Protein AF-A0A392S2K3-F1 (afdb_monomer)

Foldseek 3Di:
DPPDWKDKAADPPEDDPVVVVCVVPVVDDLVDWAKEAADDPDPVRCVVQHNFWHDRNNIIMTTPVNVVVCVVCLVVQCVVCVPQDDDRSSVSSSCVVVVHTYDYD

Secondary structure (DSSP, 8-state):
--S--EEEE--TT----HHHHHHHHTTS-TTS--EEE---S-HHHHHHS-TTSPPGGG-EEEEHHHHHHHHTTHHHHHHH-TTS-HHHHHHHHHHHHTT--EEE-

Structure (mmCIF, N/CA/C/O backbone):
data_AF-A0A392S2K3-F1
#
_entry.id   AF-A0A392S2K3-F1
#
loop_
_atom_site.group_PDB
_atom_site.id
_atom_site.type_symbol
_atom_site.label_atom_id
_atom_site.label_alt_id
_atom_site.label_comp_id
_atom_site.label_asym_id
_atom_site.label_entity_id
_atom_site.label_seq_id
_atom_site.pdbx_PDB_ins_code
_atom_site.Cartn_x
_atom_site.Cartn_y
_atom_site.Cartn_z
_atom_site.occupancy
_atom_site.B_iso_or_equiv
_atom_site.auth_seq_id
_atom_site.auth_comp_id
_atom_site.auth_asym_id
_atom_site.auth_atom_id
_atom_site.pdbx_PDB_model_num
ATOM 1 N N . MET A 1 1 ? -19.756 -1.866 3.554 1.00 58.62 1 MET A N 1
ATOM 2 C CA . MET A 1 1 ? -19.182 -2.562 4.726 1.00 58.62 1 MET A CA 1
ATOM 3 C C . MET A 1 1 ? -19.352 -1.653 5.929 1.00 58.62 1 MET A C 1
ATOM 5 O O . MET A 1 1 ? -18.949 -0.498 5.833 1.00 58.62 1 MET A O 1
ATOM 9 N N . LYS A 1 2 ? -20.022 -2.113 6.988 1.00 77.31 2 LYS A N 1
ATOM 10 C CA . LYS A 1 2 ? -20.091 -1.377 8.258 1.00 77.31 2 LYS A CA 1
ATOM 11 C C . LYS A 1 2 ? -18.868 -1.793 9.091 1.00 77.31 2 LYS A C 1
ATOM 13 O O . LYS A 1 2 ? -18.480 -2.954 9.027 1.00 77.31 2 LYS A O 1
ATOM 18 N N . ASP A 1 3 ? -18.225 -0.837 9.757 1.00 88.56 3 ASP A N 1
ATOM 19 C CA . ASP A 1 3 ? -17.163 -1.053 10.761 1.00 88.56 3 ASP A CA 1
ATOM 20 C C . ASP A 1 3 ? -15.788 -1.585 10.296 1.00 88.56 3 ASP A C 1
ATOM 22 O O . ASP A 1 3 ? -14.969 -1.993 11.121 1.00 88.56 3 ASP A O 1
ATOM 26 N N . VAL A 1 4 ? -15.463 -1.517 8.999 1.00 95.50 4 VAL A N 1
ATOM 27 C CA . VAL A 1 4 ? -14.099 -1.822 8.513 1.00 95.50 4 VAL A CA 1
ATOM 28 C C . VAL A 1 4 ? -13.165 -0.638 8.771 1.00 95.50 4 VAL A C 1
ATOM 30 O O . VAL A 1 4 ? -13.460 0.482 8.361 1.00 95.50 4 VAL A O 1
ATOM 33 N N . ARG A 1 5 ? -12.024 -0.896 9.422 1.00 97.25 5 ARG A N 1
ATOM 34 C CA . ARG A 1 5 ? -11.009 0.122 9.768 1.00 97.25 5 ARG A CA 1
ATOM 35 C C . ARG A 1 5 ? -9.749 0.044 8.910 1.00 97.25 5 ARG A C 1
ATOM 37 O O . ARG A 1 5 ? -9.164 1.074 8.591 1.00 97.25 5 ARG A O 1
ATOM 44 N N . TRP A 1 6 ? -9.364 -1.169 8.530 1.00 98.06 6 TRP A N 1
ATOM 45 C CA . TRP A 1 6 ? -8.127 -1.467 7.821 1.00 98.06 6 TRP A CA 1
ATOM 46 C C . TRP A 1 6 ? -8.402 -2.478 6.716 1.00 98.06 6 TRP A C 1
ATOM 48 O O . TRP A 1 6 ? -9.218 -3.384 6.897 1.00 98.06 6 TRP A O 1
ATOM 58 N N . PHE A 1 7 ? -7.706 -2.324 5.598 1.00 97.56 7 PHE A N 1
ATOM 59 C CA . PHE A 1 7 ? -7.584 -3.339 4.560 1.00 97.56 7 PHE A CA 1
ATOM 60 C C . PHE A 1 7 ? -6.147 -3.822 4.549 1.00 97.56 7 PHE A C 1
ATOM 62 O O . PHE A 1 7 ? -5.239 -3.004 4.664 1.00 97.56 7 PHE A O 1
ATOM 69 N N . VAL A 1 8 ? -5.950 -5.127 4.416 1.00 97.50 8 VAL A N 1
ATOM 70 C CA . VAL A 1 8 ? -4.621 -5.735 4.366 1.00 97.50 8 VAL A CA 1
ATOM 71 C C . VAL A 1 8 ? -4.491 -6.471 3.046 1.00 97.50 8 VAL A C 1
ATOM 73 O O . VAL A 1 8 ? -5.390 -7.224 2.674 1.00 97.50 8 VAL A O 1
ATOM 76 N N . MET A 1 9 ? -3.407 -6.191 2.333 1.00 96.12 9 MET A N 1
ATOM 77 C CA . MET A 1 9 ? -3.010 -6.870 1.109 1.00 96.12 9 MET A CA 1
ATOM 78 C C . MET A 1 9 ? -1.819 -7.770 1.427 1.00 96.12 9 MET A C 1
ATOM 80 O O . MET A 1 9 ? -0.942 -7.384 2.198 1.00 96.12 9 MET A O 1
ATOM 84 N N . GLY A 1 10 ? -1.829 -8.966 0.857 1.00 95.44 10 GLY A N 1
ATOM 85 C CA . GLY A 1 10 ? -0.737 -9.928 0.881 1.00 95.44 10 GLY A CA 1
ATOM 86 C C . GLY A 1 10 ? -0.914 -10.899 -0.279 1.00 95.44 10 GLY A C 1
ATOM 87 O O . GLY A 1 10 ? -1.984 -10.928 -0.902 1.00 95.44 10 GLY A O 1
ATOM 88 N N . ASP A 1 11 ? 0.133 -11.662 -0.548 1.00 94.69 11 ASP A N 1
ATOM 89 C CA . ASP A 1 11 ? 0.158 -12.684 -1.585 1.00 94.69 11 ASP A CA 1
ATOM 90 C C . ASP A 1 11 ? -0.457 -13.996 -1.063 1.00 94.69 11 ASP A C 1
ATOM 92 O O . ASP A 1 11 ? -0.816 -14.124 0.114 1.00 94.69 11 ASP A O 1
ATOM 96 N N . ASP A 1 12 ? -0.634 -14.979 -1.944 1.00 95.94 12 ASP A N 1
ATOM 97 C CA . ASP A 1 12 ? -1.220 -16.282 -1.607 1.00 95.94 12 ASP A CA 1
ATOM 98 C C . ASP A 1 12 ? -0.316 -17.150 -0.714 1.00 95.94 12 ASP A C 1
ATOM 100 O O . ASP A 1 12 ? -0.786 -18.119 -0.110 1.00 95.94 12 ASP A O 1
ATOM 104 N N . ASP A 1 13 ? 0.949 -16.765 -0.569 1.00 96.25 13 ASP A N 1
ATOM 105 C CA . ASP A 1 13 ? 1.947 -17.349 0.322 1.00 96.25 13 ASP A CA 1
ATOM 106 C C . ASP A 1 13 ? 2.307 -16.451 1.528 1.00 96.25 13 ASP A C 1
ATOM 108 O O . ASP A 1 13 ? 3.147 -16.826 2.353 1.00 96.25 13 ASP A O 1
ATOM 112 N N . THR A 1 14 ? 1.633 -15.306 1.711 1.00 95.50 14 THR A N 1
ATOM 113 C CA . THR A 1 14 ? 1.830 -14.433 2.880 1.00 95.50 14 THR A CA 1
ATOM 114 C C . THR A 1 14 ? 1.036 -14.922 4.098 1.00 95.50 14 THR A C 1
ATOM 116 O O . THR A 1 14 ? -0.181 -15.113 4.053 1.00 95.50 14 THR A O 1
ATOM 119 N N . VAL A 1 15 ? 1.703 -15.042 5.253 1.00 96.06 15 VAL A N 1
ATOM 120 C CA . VAL A 1 15 ? 1.069 -15.418 6.530 1.00 96.06 15 VAL A CA 1
ATOM 121 C C . VAL A 1 15 ? 0.976 -14.220 7.474 1.00 96.06 15 VAL A C 1
ATOM 123 O O . VAL A 1 15 ? 1.987 -13.657 7.888 1.00 96.06 15 VAL A O 1
ATOM 126 N N . PHE A 1 16 ? -0.243 -13.886 7.909 1.00 95.81 16 PHE A N 1
ATOM 127 C CA . PHE A 1 16 ? -0.481 -12.851 8.918 1.00 95.81 16 PHE A CA 1
ATOM 128 C C . PHE A 1 16 ? -0.781 -13.455 10.290 1.00 95.81 16 PHE A C 1
ATOM 130 O O . PHE A 1 16 ? -1.784 -14.142 10.479 1.00 95.81 16 PHE A O 1
ATOM 137 N N . VAL A 1 17 ? 0.037 -13.111 11.288 1.00 97.25 17 VAL A N 1
ATOM 138 C CA . VAL A 1 17 ? -0.293 -13.365 12.699 1.00 97.25 17 VAL A CA 1
ATOM 139 C C . VAL A 1 17 ? -1.248 -12.271 13.169 1.00 97.25 17 VAL A C 1
ATOM 141 O O . VAL A 1 17 ? -0.835 -11.143 13.455 1.00 97.25 17 VAL A 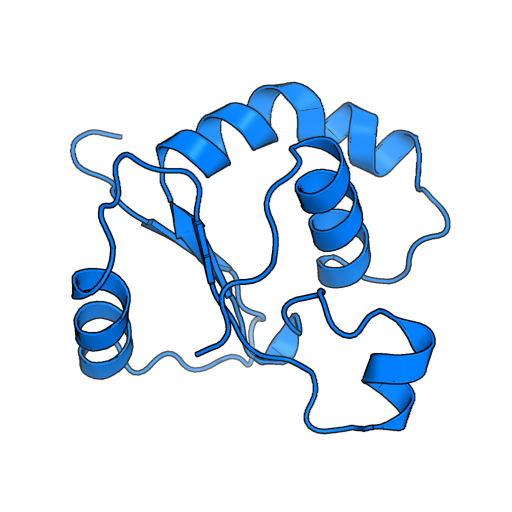O 1
ATOM 144 N N . THR A 1 18 ? -2.538 -12.591 13.222 1.00 96.25 18 THR A N 1
ATOM 145 C CA . THR A 1 18 ? -3.621 -11.619 13.418 1.00 96.25 18 THR A CA 1
ATOM 146 C C . THR A 1 18 ? -3.504 -10.815 14.709 1.00 96.25 18 THR A C 1
ATOM 148 O O . THR A 1 18 ? -3.777 -9.617 14.718 1.00 96.25 18 THR A O 1
ATOM 151 N N . GLU A 1 19 ? -3.042 -11.429 15.793 1.00 97.94 19 GLU A N 1
ATOM 152 C CA . GLU A 1 19 ? -2.845 -10.787 17.091 1.00 97.94 19 GLU A CA 1
ATOM 153 C C . GLU A 1 19 ? -1.767 -9.705 17.001 1.00 97.94 19 GLU A C 1
ATOM 155 O O . GLU A 1 19 ? -1.948 -8.594 17.508 1.00 97.94 19 GLU A O 1
ATOM 160 N N . ASN A 1 20 ? -0.665 -10.010 16.309 1.00 97.19 20 ASN A N 1
ATOM 161 C CA . ASN A 1 20 ? 0.419 -9.063 16.079 1.00 97.19 20 ASN A CA 1
ATOM 162 C C . ASN A 1 20 ? -0.042 -7.936 15.159 1.00 97.19 20 ASN A C 1
ATOM 164 O O . ASN A 1 20 ? 0.140 -6.771 15.502 1.00 97.19 20 ASN A O 1
ATOM 168 N N . LEU A 1 21 ? -0.701 -8.271 14.049 1.00 97.31 21 LEU A N 1
ATOM 169 C CA . LEU A 1 21 ? -1.251 -7.297 13.110 1.00 97.31 21 LEU A CA 1
ATOM 170 C C . LEU A 1 21 ? -2.183 -6.305 13.821 1.00 97.31 21 LEU A C 1
ATOM 172 O O . LEU A 1 21 ? -1.983 -5.095 13.749 1.00 97.31 21 LEU A O 1
ATOM 176 N N . VAL A 1 22 ? -3.158 -6.800 14.587 1.00 97.12 22 VAL A N 1
ATOM 177 C CA . VAL A 1 22 ? -4.089 -5.951 15.342 1.00 97.12 22 VAL A CA 1
ATOM 178 C C . VAL A 1 22 ? -3.356 -5.115 16.392 1.00 97.12 22 VAL A C 1
ATOM 180 O O . VAL A 1 22 ? -3.686 -3.942 16.573 1.00 97.12 22 VAL A O 1
ATOM 183 N N . ARG A 1 23 ? -2.354 -5.678 17.080 1.00 97.94 23 ARG A N 1
ATOM 184 C CA . ARG A 1 23 ? -1.536 -4.939 18.054 1.00 97.94 23 ARG A CA 1
ATOM 185 C C . ARG A 1 23 ? -0.811 -3.758 17.408 1.00 97.94 23 ARG A C 1
ATOM 187 O O . ARG A 1 23 ? -0.789 -2.686 18.004 1.00 97.94 23 ARG A O 1
ATOM 194 N N . ILE A 1 24 ? -0.248 -3.941 16.214 1.00 97.88 24 ILE A N 1
ATOM 195 C CA . ILE A 1 24 ? 0.435 -2.874 15.474 1.00 97.88 24 ILE A CA 1
ATOM 196 C C . ILE A 1 24 ? -0.567 -1.829 14.972 1.00 97.88 24 ILE A C 1
ATOM 198 O O . ILE A 1 24 ? -0.418 -0.647 15.268 1.00 97.88 24 ILE A O 1
ATOM 202 N N . LEU A 1 25 ? -1.639 -2.251 14.298 1.00 98.00 25 LEU A N 1
ATOM 203 C CA . LEU A 1 25 ? -2.625 -1.331 13.716 1.00 98.00 25 LEU A CA 1
ATOM 204 C C . LEU A 1 25 ? -3.370 -0.489 14.765 1.00 98.00 25 LEU A C 1
ATOM 206 O O . LEU A 1 25 ? -3.849 0.600 14.457 1.00 98.00 25 LEU A O 1
ATOM 210 N N . ARG A 1 26 ? -3.449 -0.951 16.020 1.00 97.38 26 ARG A N 1
ATOM 211 C CA . ARG A 1 26 ? -4.025 -0.187 17.143 1.00 97.38 26 ARG A CA 1
ATOM 212 C C . ARG A 1 26 ? -3.204 1.034 17.560 1.00 97.38 26 ARG A C 1
ATOM 214 O O . ARG A 1 26 ? -3.749 1.881 18.260 1.00 97.38 26 ARG A O 1
ATOM 221 N N . LYS A 1 27 ? -1.936 1.140 17.151 1.00 98.12 27 LYS A N 1
ATOM 222 C CA . LYS A 1 27 ? -1.100 2.320 17.423 1.00 98.12 27 LYS A CA 1
ATOM 223 C C . LYS A 1 27 ? -1.573 3.566 16.658 1.00 98.12 27 LYS A C 1
ATOM 225 O O . LYS A 1 27 ? -1.221 4.676 17.044 1.00 98.12 27 LYS A O 1
ATOM 230 N N . TYR A 1 28 ? -2.346 3.385 15.586 1.00 98.25 28 TYR A N 1
ATOM 231 C CA . TYR A 1 28 ? -2.656 4.423 14.605 1.00 98.25 28 TYR A CA 1
ATOM 232 C C . TYR A 1 28 ? -4.139 4.815 14.613 1.00 98.25 28 TYR A C 1
ATOM 234 O O . TYR A 1 28 ? -5.026 3.966 14.754 1.00 98.25 28 TYR A O 1
ATOM 242 N N . ASP A 1 29 ? -4.428 6.105 14.408 1.00 98.06 29 ASP A N 1
ATOM 243 C CA . ASP A 1 29 ? -5.800 6.577 14.197 1.00 98.06 29 ASP A CA 1
ATOM 244 C C . ASP A 1 29 ? -6.294 6.165 12.804 1.00 98.06 29 ASP A C 1
ATOM 246 O O . ASP A 1 29 ? -5.978 6.784 11.790 1.00 98.06 29 ASP A O 1
ATOM 250 N N . HIS A 1 30 ? -7.115 5.117 12.759 1.00 97.00 30 HIS A N 1
ATOM 251 C CA . HIS A 1 30 ? -7.700 4.571 11.532 1.00 97.00 30 HIS A CA 1
ATOM 252 C C . HIS A 1 30 ? -8.574 5.554 10.723 1.00 97.00 30 HIS A C 1
ATOM 254 O O . HIS A 1 30 ? -9.000 5.205 9.621 1.00 97.00 30 HIS A O 1
ATOM 260 N N . ASN A 1 31 ? -8.851 6.760 11.235 1.00 97.25 31 ASN A N 1
ATOM 261 C CA . ASN A 1 31 ? -9.526 7.827 10.491 1.00 97.25 31 ASN A CA 1
ATOM 262 C C . ASN A 1 31 ? -8.573 8.703 9.658 1.00 97.25 31 ASN A C 1
ATOM 264 O O . ASN A 1 31 ? -9.047 9.475 8.824 1.00 97.25 31 ASN A O 1
ATOM 268 N N . GLN A 1 32 ? -7.255 8.572 9.838 1.00 98.19 32 GLN A N 1
ATOM 269 C CA . GLN A 1 32 ? -6.244 9.255 9.024 1.00 98.19 32 GLN A CA 1
ATOM 270 C C . GLN A 1 32 ? -5.774 8.381 7.861 1.00 98.19 32 GLN A C 1
ATOM 272 O O . GLN A 1 32 ? -6.076 7.188 7.793 1.00 98.19 32 GLN A O 1
ATOM 277 N N . PHE A 1 33 ? -5.023 8.962 6.927 1.00 98.56 33 PHE A N 1
ATOM 278 C CA . PHE A 1 33 ? -4.410 8.215 5.830 1.00 98.56 33 PHE A CA 1
ATOM 279 C C . PHE A 1 33 ? -3.145 7.510 6.308 1.00 98.56 33 PHE A C 1
ATOM 281 O O . PHE A 1 33 ? -2.174 8.158 6.687 1.00 98.56 33 PHE A O 1
ATOM 288 N N . TYR A 1 34 ? -3.160 6.181 6.248 1.00 98.62 34 TYR A N 1
ATOM 289 C CA . TYR A 1 34 ? -2.021 5.353 6.612 1.00 98.62 34 TYR A CA 1
ATOM 290 C C . TYR A 1 34 ? -1.798 4.272 5.568 1.00 98.62 34 TYR A C 1
ATOM 292 O O . TYR A 1 34 ? -2.726 3.528 5.255 1.00 98.62 34 TYR A O 1
ATOM 300 N N . TYR A 1 35 ? -0.560 4.190 5.089 1.00 98.69 35 TYR A N 1
ATOM 301 C CA . TYR A 1 35 ? -0.005 3.103 4.292 1.00 98.69 35 TYR A CA 1
ATOM 302 C C . TYR A 1 35 ? 1.113 2.466 5.121 1.00 98.69 35 TYR A C 1
ATOM 304 O O . TYR A 1 35 ? 2.162 3.077 5.305 1.00 98.69 35 TYR A O 1
ATOM 312 N N . ILE A 1 36 ? 0.843 1.302 5.714 1.00 98.69 36 ILE A N 1
ATOM 313 C CA . ILE A 1 36 ? 1.689 0.662 6.731 1.00 98.69 36 ILE A CA 1
ATOM 314 C C . ILE A 1 36 ? 2.245 -0.645 6.181 1.00 98.69 36 ILE A C 1
ATOM 316 O O . ILE A 1 36 ? 1.481 -1.498 5.740 1.00 98.69 36 ILE A O 1
ATOM 320 N N . GLY A 1 37 ? 3.553 -0.830 6.266 1.00 97.94 37 GLY A N 1
ATOM 321 C CA . GLY A 1 37 ? 4.233 -2.054 5.850 1.00 97.94 37 GLY A CA 1
ATOM 322 C C . GLY A 1 37 ? 5.734 -1.921 6.058 1.00 97.94 37 GLY A C 1
ATOM 323 O O . GLY A 1 37 ? 6.183 -1.002 6.742 1.00 97.94 37 GLY A O 1
ATOM 324 N N . SER A 1 38 ? 6.516 -2.797 5.436 1.00 97.06 38 SER A N 1
ATOM 325 C CA . SER A 1 38 ? 7.977 -2.746 5.523 1.00 97.06 38 SER A CA 1
ATOM 326 C C . SER A 1 38 ? 8.634 -2.751 4.153 1.00 97.06 38 SER A C 1
ATOM 328 O O . SER A 1 38 ? 7.990 -2.995 3.136 1.00 97.06 38 SER A O 1
ATOM 330 N N . LEU A 1 39 ? 9.925 -2.440 4.135 1.00 96.81 39 LEU A N 1
ATOM 331 C CA . LEU A 1 39 ? 10.741 -2.532 2.928 1.00 96.81 39 LEU A CA 1
ATOM 332 C C . LEU A 1 39 ? 11.079 -3.988 2.612 1.00 96.81 39 LEU A C 1
ATOM 334 O O . LEU A 1 39 ? 10.933 -4.857 3.468 1.00 96.81 39 LEU A O 1
ATOM 338 N N . SER A 1 40 ? 11.601 -4.238 1.411 1.00 95.88 40 SER A N 1
ATOM 339 C CA . SER A 1 40 ? 12.176 -5.545 1.103 1.00 95.88 40 SER A CA 1
ATOM 340 C C . SER A 1 40 ? 13.405 -5.783 1.980 1.00 95.88 40 SER A C 1
ATOM 342 O O . SER A 1 40 ? 14.188 -4.867 2.246 1.00 95.88 40 SER A O 1
ATOM 344 N N . GLU A 1 41 ? 13.639 -7.029 2.371 1.00 95.56 41 GLU A N 1
ATOM 345 C CA . GLU A 1 41 ? 14.869 -7.454 3.038 1.00 95.56 41 GLU A CA 1
ATOM 346 C C . GLU A 1 41 ? 16.082 -7.344 2.097 1.00 95.56 41 GLU A C 1
ATOM 348 O O . GLU A 1 41 ? 17.231 -7.276 2.539 1.00 95.56 41 GLU A O 1
ATOM 353 N N . SER A 1 42 ? 15.839 -7.294 0.783 1.00 96.44 42 SER A N 1
ATOM 354 C CA . SER A 1 42 ? 16.873 -7.142 -0.233 1.00 96.44 42 SER A CA 1
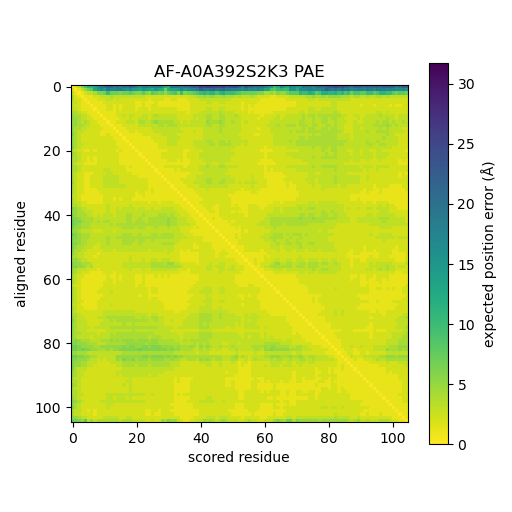ATOM 355 C C . SER A 1 42 ? 17.197 -5.673 -0.496 1.00 96.44 42 SER A C 1
ATOM 357 O O . SER A 1 42 ? 16.385 -4.900 -1.006 1.00 96.44 42 SER A O 1
ATOM 359 N N . HIS A 1 43 ? 18.451 -5.298 -0.238 1.00 95.44 43 HIS A N 1
ATOM 360 C CA . HIS A 1 43 ? 18.962 -3.961 -0.544 1.00 95.44 43 HIS A CA 1
ATOM 361 C C . HIS A 1 43 ? 18.808 -3.593 -2.028 1.00 95.44 43 HIS A C 1
ATOM 363 O O . HIS A 1 43 ? 18.419 -2.471 -2.347 1.00 95.44 43 HIS A O 1
ATOM 369 N N . LEU A 1 44 ? 19.067 -4.545 -2.931 1.00 97.06 44 LEU A N 1
ATOM 370 C CA . LEU A 1 44 ? 18.934 -4.318 -4.370 1.00 97.06 44 LEU A CA 1
ATOM 371 C C . LEU A 1 44 ? 17.483 -4.044 -4.757 1.00 97.06 44 LEU A C 1
ATOM 373 O O . LEU A 1 44 ? 17.235 -3.108 -5.510 1.00 97.06 44 LEU A O 1
ATOM 377 N N . GLN A 1 45 ? 16.525 -4.793 -4.205 1.00 95.25 45 GLN A N 1
ATOM 378 C CA . GLN A 1 45 ? 15.111 -4.527 -4.466 1.00 95.25 45 GLN A CA 1
ATOM 379 C C . GLN A 1 45 ? 14.712 -3.117 -4.018 1.00 95.25 45 GLN A C 1
ATOM 381 O O . GLN A 1 45 ? 14.071 -2.396 -4.775 1.00 95.25 45 GLN A O 1
ATOM 386 N N . ASN A 1 46 ? 15.165 -2.671 -2.845 1.00 96.19 46 ASN A N 1
ATOM 387 C CA . ASN A 1 46 ? 14.861 -1.315 -2.375 1.00 96.19 46 ASN A CA 1
ATOM 388 C C . ASN A 1 46 ? 15.476 -0.215 -3.258 1.00 96.19 46 ASN A C 1
ATOM 390 O O . ASN A 1 46 ? 14.887 0.857 -3.382 1.00 96.19 46 ASN A O 1
ATOM 394 N N . ILE A 1 47 ? 16.640 -0.466 -3.875 1.00 96.44 47 ILE A N 1
ATOM 395 C CA . ILE A 1 47 ? 17.242 0.449 -4.859 1.00 96.44 47 ILE A CA 1
ATOM 396 C C . ILE A 1 47 ? 16.394 0.519 -6.132 1.00 96.44 47 ILE A C 1
ATOM 398 O O . ILE A 1 47 ? 16.198 1.610 -6.659 1.00 96.44 47 ILE A O 1
ATOM 402 N N . PHE A 1 48 ? 15.921 -0.624 -6.635 1.00 94.50 48 PHE A N 1
ATOM 403 C CA . PHE A 1 48 ? 15.172 -0.677 -7.891 1.00 94.50 48 PHE A CA 1
ATOM 404 C C . PHE A 1 48 ? 13.742 -0.156 -7.762 1.00 94.50 48 PHE A C 1
ATOM 406 O O . PHE A 1 48 ? 13.273 0.509 -8.681 1.00 94.50 48 PHE A O 1
ATOM 413 N N . PHE A 1 49 ? 13.068 -0.444 -6.647 1.00 94.44 49 PHE A N 1
ATOM 414 C CA . PHE A 1 49 ? 11.646 -0.149 -6.493 1.00 94.44 49 PHE A CA 1
ATOM 415 C C . PHE A 1 49 ? 11.376 1.131 -5.710 1.00 94.44 49 PHE A C 1
ATOM 417 O O . PHE A 1 49 ? 10.704 2.006 -6.239 1.00 94.44 49 PHE A O 1
ATOM 424 N N . SER A 1 50 ? 11.884 1.259 -4.476 1.00 94.94 50 SER A N 1
ATOM 425 C CA . SER A 1 50 ? 11.881 2.482 -3.647 1.00 94.94 50 SER A CA 1
ATOM 426 C C . SER A 1 50 ? 12.066 2.122 -2.169 1.00 94.94 50 SER A C 1
ATOM 428 O O . SER A 1 50 ? 11.520 1.139 -1.675 1.00 94.94 50 SER A O 1
ATOM 430 N N . TYR A 1 51 ? 12.726 2.996 -1.404 1.00 96.06 51 TYR A N 1
ATOM 431 C CA . TYR A 1 51 ? 12.765 2.932 0.068 1.00 96.06 51 TYR A CA 1
ATOM 432 C C . TYR A 1 51 ? 11.484 3.454 0.749 1.00 96.06 51 TYR A C 1
ATOM 434 O O . TYR A 1 51 ? 11.448 3.602 1.979 1.00 96.06 51 TYR A O 1
ATOM 442 N N . GLY A 1 52 ? 10.465 3.788 -0.044 1.00 96.81 52 GLY A N 1
ATOM 443 C CA . GLY A 1 52 ? 9.131 4.208 0.378 1.00 96.81 52 GLY A CA 1
ATOM 444 C C . GLY A 1 52 ? 8.008 3.303 -0.138 1.00 96.81 52 GLY A C 1
ATOM 445 O O . GLY A 1 52 ? 6.844 3.665 0.022 1.00 96.81 52 GLY A O 1
ATOM 446 N N . MET A 1 53 ? 8.329 2.166 -0.758 1.00 97.56 53 MET A N 1
ATOM 447 C CA . MET A 1 53 ? 7.359 1.143 -1.153 1.00 97.56 53 MET A CA 1
ATOM 448 C C . MET A 1 53 ? 7.248 0.088 -0.049 1.00 97.56 53 MET A C 1
ATOM 450 O O . MET A 1 53 ? 8.269 -0.400 0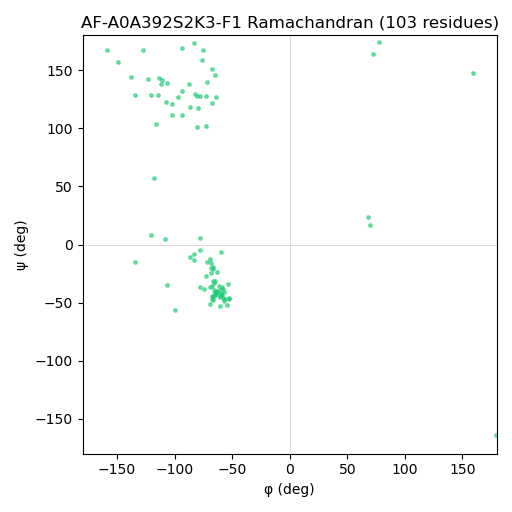.432 1.00 97.56 53 MET A O 1
ATOM 454 N N . ALA A 1 54 ? 6.026 -0.272 0.350 1.00 97.81 54 ALA A N 1
ATOM 455 C CA . ALA A 1 54 ? 5.822 -1.489 1.129 1.00 97.81 54 ALA A CA 1
ATOM 456 C C . ALA A 1 54 ? 6.010 -2.700 0.215 1.00 97.81 54 ALA A C 1
ATOM 458 O O . ALA A 1 54 ? 5.371 -2.776 -0.833 1.00 97.81 54 ALA A O 1
ATOM 459 N N . TYR A 1 55 ? 6.861 -3.632 0.620 1.00 96.38 55 TYR A N 1
ATOM 460 C CA . TYR A 1 55 ? 7.161 -4.834 -0.141 1.00 96.38 55 TYR A CA 1
ATOM 461 C C . TYR A 1 55 ? 5.947 -5.767 -0.204 1.00 96.38 55 TYR A C 1
ATOM 463 O O . TYR A 1 55 ? 5.437 -6.183 0.838 1.00 96.38 55 TYR A O 1
ATOM 471 N N . GLY A 1 56 ? 5.489 -6.095 -1.419 1.00 94.62 56 GLY A N 1
ATOM 472 C CA . GLY A 1 56 ? 4.245 -6.842 -1.643 1.00 94.62 56 GLY A CA 1
ATOM 473 C C . GLY A 1 56 ? 4.197 -8.188 -0.920 1.00 94.62 56 GLY A C 1
ATOM 474 O O . GLY A 1 56 ? 3.242 -8.444 -0.191 1.00 94.62 56 GLY A O 1
ATOM 475 N N . GLY A 1 57 ? 5.274 -8.975 -1.012 1.00 94.06 57 GLY A N 1
ATOM 476 C CA . GLY A 1 57 ? 5.348 -10.305 -0.391 1.00 94.06 57 GLY A CA 1
ATOM 477 C C . GLY A 1 57 ? 5.351 -10.298 1.144 1.00 94.06 57 GLY A C 1
ATOM 478 O O . GLY A 1 57 ? 4.999 -11.295 1.769 1.00 94.06 57 GLY A O 1
ATOM 479 N N . GLY A 1 58 ? 5.710 -9.170 1.771 1.00 94.56 58 GLY A N 1
ATOM 480 C CA . GLY A 1 58 ? 5.559 -8.970 3.220 1.00 94.56 58 GLY A CA 1
ATOM 481 C C . GLY A 1 58 ? 4.153 -8.517 3.629 1.00 94.56 58 GLY A C 1
ATOM 482 O O . GLY A 1 58 ? 3.801 -8.539 4.810 1.00 94.56 58 GLY A O 1
ATOM 483 N N . GLY A 1 59 ? 3.346 -8.109 2.650 1.00 97.12 59 GLY A N 1
ATOM 484 C CA . GLY A 1 59 ? 2.040 -7.514 2.838 1.00 97.12 59 GLY A CA 1
ATOM 485 C C . GLY A 1 59 ? 2.081 -6.087 3.386 1.00 97.12 59 GLY A C 1
ATOM 486 O O . GLY A 1 59 ? 3.073 -5.594 3.928 1.00 97.12 59 GLY A O 1
ATOM 487 N N . PHE A 1 60 ? 0.951 -5.398 3.260 1.00 98.00 60 PHE A N 1
ATOM 488 C CA . PHE A 1 60 ? 0.770 -4.060 3.813 1.00 98.00 60 PHE A CA 1
ATOM 489 C C . PHE A 1 60 ? -0.681 -3.799 4.201 1.00 9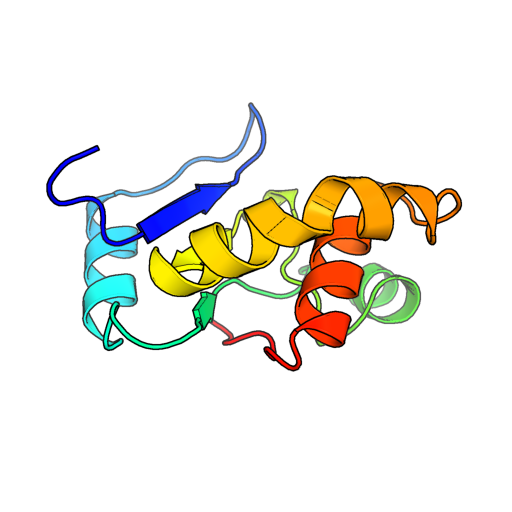8.00 60 PHE A C 1
ATOM 491 O O . PHE A 1 60 ? -1.618 -4.396 3.672 1.00 98.00 60 PHE A O 1
ATOM 498 N N . ALA A 1 61 ? -0.874 -2.857 5.117 1.00 98.44 61 ALA A N 1
ATOM 499 C CA . ALA A 1 61 ? -2.176 -2.388 5.547 1.00 98.44 61 ALA A CA 1
ATOM 500 C C . ALA A 1 61 ? -2.425 -0.950 5.086 1.00 98.44 61 ALA A C 1
ATOM 502 O O . ALA A 1 61 ? -1.541 -0.095 5.147 1.00 98.44 61 ALA A O 1
ATOM 503 N N . ILE A 1 62 ? -3.660 -0.660 4.684 1.00 98.56 62 ILE A N 1
ATOM 504 C CA . ILE A 1 62 ? -4.130 0.701 4.435 1.00 98.56 62 ILE A CA 1
ATOM 505 C C . ILE A 1 62 ? -5.356 1.015 5.277 1.00 98.56 62 ILE A C 1
ATOM 507 O O . ILE A 1 62 ? -6.228 0.165 5.487 1.00 98.56 62 ILE A O 1
ATOM 511 N N . SER A 1 63 ? -5.438 2.249 5.764 1.00 98.50 63 SER A N 1
ATOM 512 C CA . SER A 1 63 ? -6.616 2.702 6.496 1.00 98.50 63 SER A CA 1
ATOM 513 C C . SER A 1 63 ? -7.830 2.802 5.572 1.00 98.50 63 SER A C 1
ATOM 515 O O . SER A 1 63 ? -7.730 3.068 4.371 1.00 98.50 63 SER A O 1
ATOM 517 N N . TYR A 1 64 ? -9.020 2.606 6.131 1.00 97.94 64 TYR A N 1
ATOM 518 C CA . TYR A 1 64 ? -10.276 2.712 5.394 1.00 97.94 64 TYR A CA 1
ATOM 519 C C . TYR A 1 64 ? -10.465 4.031 4.606 1.00 97.94 64 TYR A C 1
ATOM 521 O O . TYR A 1 64 ? -10.859 3.971 3.435 1.00 97.94 64 TYR A O 1
ATOM 529 N N . PRO A 1 65 ? -10.201 5.229 5.172 1.00 98.00 65 PRO A N 1
ATOM 530 C CA . PRO A 1 65 ? -10.324 6.476 4.418 1.00 98.00 65 PRO A CA 1
ATOM 531 C C . PRO A 1 65 ? -9.303 6.574 3.273 1.00 98.00 65 PRO A C 1
ATOM 533 O O . PRO A 1 65 ? -9.659 7.083 2.208 1.00 98.00 65 PRO A O 1
ATOM 536 N N . LEU A 1 66 ? -8.097 6.013 3.430 1.00 98.50 66 LEU A N 1
ATOM 537 C CA . LEU A 1 66 ? -7.122 5.922 2.342 1.00 98.50 66 LEU A CA 1
ATOM 538 C C . LEU A 1 66 ? -7.603 4.983 1.233 1.00 98.50 66 LEU A C 1
ATOM 540 O O . LEU A 1 66 ? -7.578 5.355 0.064 1.00 98.50 66 LEU A O 1
ATOM 544 N N . ALA A 1 67 ? -8.130 3.808 1.582 1.00 98.12 67 ALA A N 1
ATOM 545 C CA . ALA A 1 67 ? -8.700 2.877 0.609 1.00 98.12 67 ALA A CA 1
ATOM 546 C C . ALA A 1 67 ? -9.843 3.514 -0.204 1.00 98.12 67 ALA A C 1
ATOM 548 O O . ALA A 1 67 ? -9.937 3.323 -1.415 1.00 98.12 67 ALA A O 1
ATOM 549 N N . LYS A 1 68 ? -10.687 4.338 0.435 1.00 97.75 68 LYS A N 1
ATOM 550 C CA . LYS A 1 68 ? -11.720 5.124 -0.261 1.00 97.75 68 LYS A CA 1
ATOM 551 C C . LYS A 1 68 ? -11.142 6.147 -1.234 1.00 97.75 68 LYS A C 1
ATOM 553 O O . LYS A 1 68 ? -11.727 6.354 -2.297 1.00 97.75 68 LYS A O 1
ATOM 558 N N . ALA A 1 69 ? -10.067 6.833 -0.853 1.00 98.31 69 ALA A N 1
ATOM 559 C CA . ALA A 1 69 ? -9.400 7.796 -1.723 1.00 98.31 69 ALA A CA 1
ATOM 560 C C . ALA A 1 69 ? -8.762 7.085 -2.922 1.00 98.31 69 ALA A C 1
ATOM 562 O O . ALA A 1 69 ? -9.019 7.462 -4.065 1.00 98.31 69 ALA A O 1
ATOM 563 N N . LEU A 1 70 ? -8.040 5.996 -2.658 1.00 98.12 70 LEU A N 1
ATOM 564 C CA . LEU A 1 70 ? -7.416 5.148 -3.663 1.00 98.12 70 LEU A CA 1
ATOM 565 C C . LEU A 1 70 ? -8.440 4.604 -4.663 1.00 98.12 70 LEU A C 1
ATOM 567 O O . LEU A 1 70 ? -8.253 4.772 -5.863 1.00 98.12 70 LEU A O 1
ATOM 571 N N . HIS A 1 71 ? -9.559 4.042 -4.198 1.00 97.44 71 HIS A N 1
ATOM 572 C CA . HIS A 1 71 ? -10.605 3.488 -5.066 1.00 97.44 71 HIS A CA 1
ATOM 573 C C . HIS A 1 71 ? -11.103 4.484 -6.130 1.00 97.44 71 HIS A C 1
ATOM 575 O O . HIS A 1 71 ? -11.400 4.099 -7.255 1.00 97.44 71 HIS A O 1
ATOM 581 N N . LYS A 1 72 ? -11.149 5.786 -5.815 1.00 98.06 72 LYS A N 1
ATOM 582 C CA . LYS A 1 72 ? -11.596 6.825 -6.761 1.00 98.06 72 LYS A CA 1
ATOM 583 C C . LYS A 1 72 ? -10.604 7.099 -7.897 1.00 98.06 72 LYS A C 1
ATOM 585 O O . LYS A 1 72 ? -10.960 7.795 -8.857 1.00 98.06 72 LYS A O 1
ATOM 590 N N . MET A 1 73 ? -9.360 6.637 -7.778 1.00 97.44 73 MET A N 1
ATOM 591 C CA . MET A 1 73 ? -8.276 6.982 -8.700 1.00 97.44 73 MET A CA 1
ATOM 592 C C . MET A 1 73 ? -7.409 5.810 -9.176 1.00 97.44 73 MET A C 1
ATOM 594 O O . MET A 1 73 ? -6.688 5.983 -10.157 1.00 97.44 73 MET A O 1
ATOM 598 N N . GLN A 1 74 ? -7.480 4.647 -8.524 1.00 96.19 74 GLN A N 1
ATOM 599 C CA . GLN A 1 74 ? -6.597 3.498 -8.743 1.00 96.19 74 GLN A CA 1
ATOM 600 C C . GLN A 1 74 ? -6.536 3.073 -10.211 1.00 96.19 74 GLN A C 1
ATOM 602 O O . GLN A 1 74 ? -5.443 2.929 -10.749 1.00 96.19 74 GLN A O 1
ATOM 607 N N . ASP A 1 75 ? -7.681 2.951 -10.886 1.00 96.62 75 ASP A N 1
ATOM 608 C CA . ASP A 1 75 ? -7.719 2.505 -12.286 1.00 96.62 75 ASP A CA 1
ATOM 609 C C . ASP A 1 75 ? -6.930 3.449 -13.204 1.00 96.62 75 ASP A C 1
ATOM 611 O O . ASP A 1 75 ? -6.114 3.012 -14.015 1.00 96.62 75 ASP A O 1
ATOM 615 N N . ARG A 1 76 ? -7.112 4.766 -13.028 1.00 97.56 76 ARG A N 1
ATOM 616 C CA . ARG A 1 76 ? -6.384 5.784 -13.803 1.00 97.56 76 ARG A CA 1
ATOM 617 C C . ARG A 1 76 ? -4.902 5.825 -13.440 1.00 97.56 76 ARG A C 1
ATOM 619 O O . ARG A 1 76 ? -4.071 6.036 -14.314 1.00 97.56 76 ARG A O 1
ATOM 626 N N . CYS A 1 77 ? -4.568 5.626 -12.168 1.00 97.69 77 CYS A N 1
ATOM 627 C CA . CYS A 1 77 ? -3.185 5.539 -11.711 1.00 97.69 77 CYS A CA 1
ATOM 628 C C . CYS A 1 77 ? -2.439 4.383 -12.378 1.00 97.69 77 CYS A C 1
ATOM 630 O O . CYS A 1 77 ? -1.416 4.599 -13.020 1.00 97.69 77 CYS A O 1
ATOM 632 N N . ILE A 1 78 ? -3.001 3.175 -12.317 1.00 95.69 78 ILE A N 1
ATOM 633 C CA . ILE A 1 78 ? -2.400 1.979 -12.914 1.00 95.69 78 ILE A CA 1
ATOM 634 C C . ILE A 1 78 ? -2.243 2.152 -14.432 1.00 95.69 78 ILE A C 1
ATOM 636 O O . ILE A 1 78 ? -1.216 1.779 -14.992 1.00 95.69 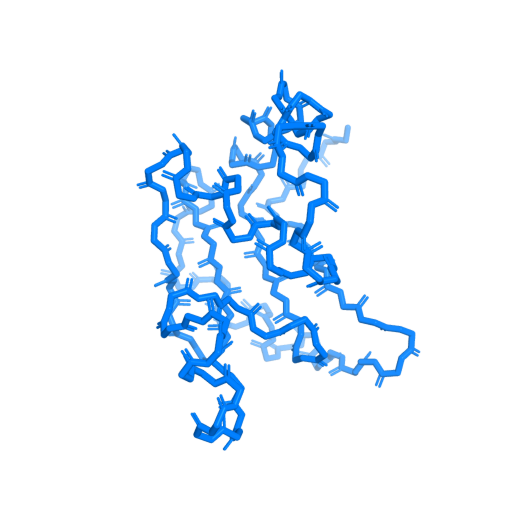78 ILE A O 1
ATOM 640 N N . GLN A 1 79 ? -3.223 2.772 -15.098 1.00 96.25 79 GLN A N 1
ATOM 641 C CA . GLN A 1 79 ? -3.143 3.075 -16.531 1.00 96.25 79 GLN A CA 1
ATOM 642 C C . GLN A 1 79 ? -2.060 4.105 -16.885 1.00 96.25 79 GLN A C 1
ATOM 644 O O . GLN A 1 79 ? -1.498 4.027 -17.975 1.00 96.25 79 GLN A O 1
ATOM 649 N N . ARG A 1 80 ? -1.758 5.062 -15.996 1.00 96.38 80 ARG A N 1
ATOM 650 C CA . ARG A 1 80 ? -0.669 6.039 -16.192 1.00 96.38 80 ARG A CA 1
ATOM 651 C C . ARG A 1 80 ? 0.714 5.421 -16.030 1.00 96.38 80 ARG A C 1
ATOM 653 O O . ARG A 1 80 ? 1.655 5.899 -16.657 1.00 96.38 80 ARG A O 1
ATOM 660 N N . TYR A 1 81 ? 0.826 4.357 -15.239 1.00 95.12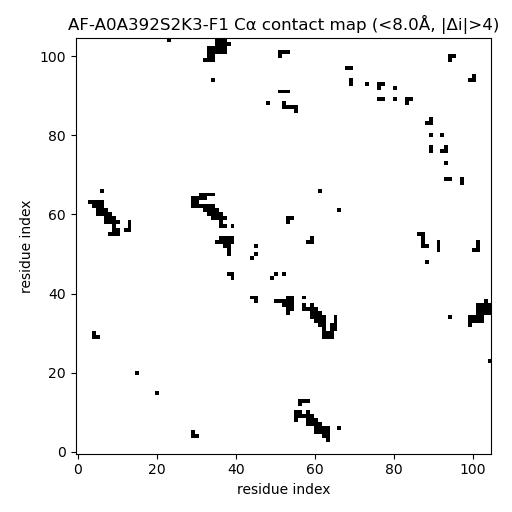 81 TYR A N 1
ATOM 661 C CA . TYR A 1 81 ? 2.090 3.690 -14.939 1.00 95.12 81 TYR A CA 1
ATOM 662 C C . TYR A 1 81 ? 2.116 2.227 -15.419 1.00 95.12 81 TYR A C 1
ATOM 664 O O . TYR A 1 81 ? 2.359 1.315 -14.625 1.00 95.12 81 TYR A O 1
ATOM 672 N N . PRO A 1 82 ? 1.898 1.960 -16.723 1.00 94.69 82 PRO A N 1
ATOM 673 C CA . PRO A 1 82 ? 1.776 0.591 -17.223 1.00 94.69 82 PRO A CA 1
ATOM 674 C C . PRO A 1 82 ? 3.097 -0.191 -17.148 1.00 94.69 82 PRO A C 1
ATOM 676 O O . PRO A 1 82 ? 3.069 -1.419 -17.086 1.00 94.69 82 PRO A O 1
ATOM 679 N N . GLY A 1 83 ? 4.237 0.511 -17.147 1.00 95.00 83 GLY A N 1
ATOM 680 C CA . GLY A 1 83 ? 5.577 -0.078 -17.100 1.00 95.00 83 GLY A CA 1
ATOM 681 C C . GLY A 1 83 ? 6.086 -0.439 -15.703 1.00 95.00 83 GLY A C 1
ATOM 682 O O . GLY A 1 83 ? 7.129 -1.078 -15.618 1.00 95.00 83 GLY A O 1
ATOM 683 N N . LEU A 1 84 ? 5.381 -0.048 -14.632 1.00 96.06 84 LEU A N 1
ATOM 684 C CA . LEU A 1 84 ? 5.750 -0.437 -13.267 1.00 96.06 84 LEU A CA 1
ATOM 685 C C . LEU A 1 84 ? 5.453 -1.917 -13.034 1.00 96.06 84 LEU A C 1
ATOM 687 O O . LEU A 1 84 ? 4.423 -2.440 -13.495 1.00 96.06 84 LEU A O 1
ATOM 691 N N . TYR A 1 85 ? 6.374 -2.576 -12.338 1.00 93.31 85 TYR A N 1
ATOM 692 C CA . TYR A 1 85 ? 6.417 -4.027 -12.212 1.00 93.31 85 TYR A CA 1
ATOM 693 C C . TYR A 1 85 ? 5.752 -4.484 -10.916 1.00 93.31 85 TYR A C 1
ATOM 695 O O . TYR A 1 85 ? 6.126 -4.050 -9.837 1.00 93.31 85 TYR A O 1
ATOM 703 N N . GLY A 1 86 ? 4.800 -5.411 -11.020 1.00 92.25 86 GLY A N 1
ATOM 704 C CA . GLY A 1 86 ? 4.097 -5.935 -9.850 1.00 92.25 86 GLY A CA 1
ATOM 705 C C . GLY A 1 86 ? 3.021 -4.992 -9.305 1.00 92.25 86 GLY A C 1
ATOM 706 O O . GLY A 1 86 ? 2.788 -3.887 -9.806 1.00 92.25 86 GLY A O 1
ATOM 707 N N . SER A 1 87 ? 2.280 -5.478 -8.311 1.00 93.75 87 SER A N 1
ATOM 708 C CA . SER A 1 87 ? 1.211 -4.707 -7.672 1.00 93.75 87 SER A CA 1
ATOM 709 C C . SER A 1 87 ? 1.744 -3.684 -6.680 1.00 93.75 87 SER A C 1
ATOM 711 O O . SER A 1 87 ? 1.186 -2.599 -6.593 1.00 93.75 87 SER A O 1
ATOM 713 N N . ASP A 1 88 ? 2.802 -3.999 -5.943 1.00 95.50 88 ASP A N 1
ATOM 714 C CA . ASP A 1 88 ? 3.392 -3.133 -4.922 1.00 95.50 88 ASP A CA 1
ATOM 715 C C . ASP A 1 88 ? 4.013 -1.859 -5.505 1.00 95.50 88 ASP A C 1
ATOM 717 O O . ASP A 1 88 ? 3.710 -0.776 -5.007 1.00 95.50 88 ASP A O 1
ATOM 721 N N . ASP A 1 89 ? 4.756 -1.952 -6.609 1.00 96.12 89 ASP A N 1
ATOM 722 C CA . ASP A 1 89 ? 5.324 -0.786 -7.310 1.00 96.12 89 ASP A CA 1
ATOM 723 C C . ASP A 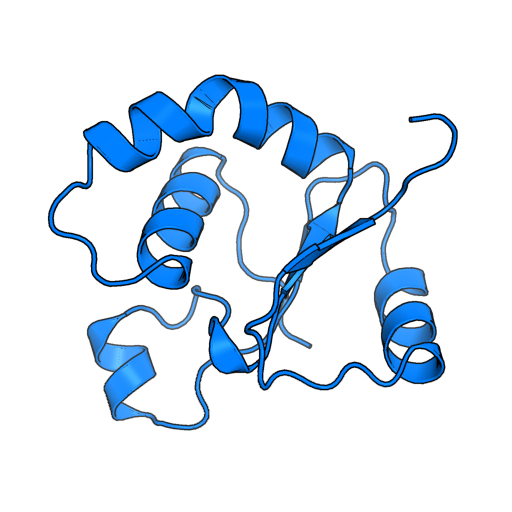1 89 ? 4.218 0.1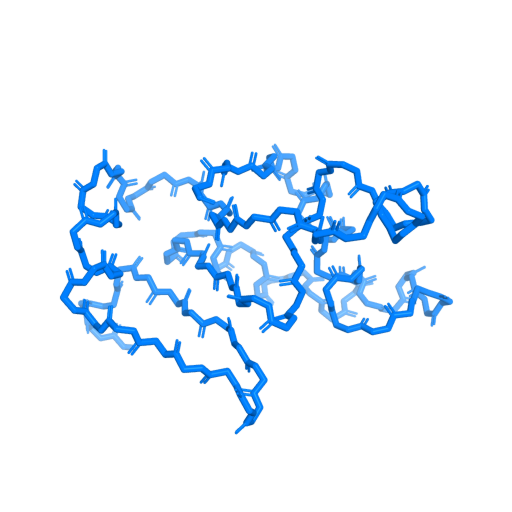65 -7.808 1.00 96.12 89 ASP A C 1
ATOM 725 O O . ASP A 1 89 ? 4.209 1.375 -7.560 1.00 96.12 89 ASP A O 1
ATOM 729 N N . ARG A 1 90 ? 3.170 -0.402 -8.419 1.00 96.31 90 ARG A N 1
ATOM 730 C CA . ARG A 1 90 ? 1.995 0.362 -8.874 1.00 96.31 90 ARG A CA 1
ATOM 731 C C . ARG A 1 90 ? 1.235 0.992 -7.713 1.00 96.31 90 ARG A C 1
ATOM 733 O O . ARG A 1 90 ? 0.820 2.146 -7.800 1.00 96.31 90 ARG A O 1
ATOM 740 N N . MET A 1 91 ? 1.047 0.250 -6.625 1.00 96.50 91 MET A N 1
ATOM 741 C CA . MET A 1 91 ? 0.394 0.762 -5.425 1.00 96.50 91 MET A CA 1
ATOM 742 C C . MET A 1 91 ? 1.221 1.875 -4.783 1.00 96.50 91 MET A C 1
ATOM 744 O O . MET A 1 91 ? 0.645 2.896 -4.413 1.00 96.50 91 MET A O 1
ATOM 748 N N . HIS A 1 92 ? 2.548 1.739 -4.722 1.00 97.19 92 HIS A N 1
ATOM 749 C CA . HIS A 1 92 ? 3.453 2.786 -4.257 1.00 97.19 92 HIS A CA 1
ATOM 750 C C . HIS A 1 92 ? 3.302 4.068 -5.078 1.00 97.19 92 HIS A C 1
ATOM 752 O O . HIS A 1 92 ? 3.142 5.141 -4.492 1.00 97.19 92 HIS A O 1
ATOM 758 N N . ALA A 1 93 ? 3.248 3.967 -6.409 1.00 97.69 93 ALA A N 1
ATOM 759 C CA . ALA A 1 93 ? 3.009 5.122 -7.271 1.00 97.69 93 ALA A CA 1
ATOM 760 C C . ALA A 1 93 ? 1.673 5.819 -6.953 1.00 97.69 93 ALA A C 1
ATOM 762 O O . ALA A 1 93 ? 1.623 7.043 -6.820 1.00 97.69 93 ALA A O 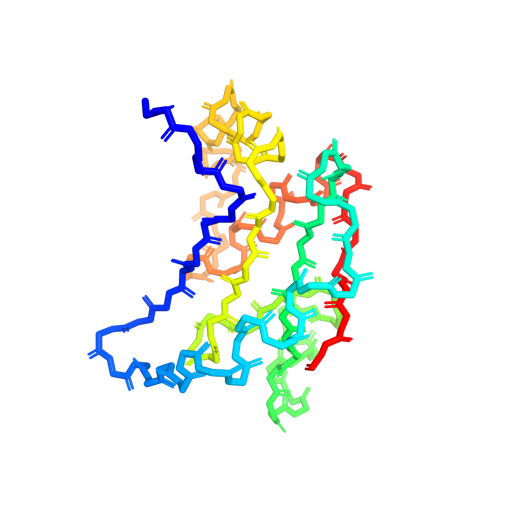1
ATOM 763 N N . CYS A 1 94 ? 0.596 5.055 -6.739 1.00 98.06 94 CYS A N 1
ATOM 764 C CA . CYS A 1 94 ? -0.697 5.635 -6.370 1.00 98.06 94 CYS A CA 1
ATOM 765 C C . CYS A 1 94 ? -0.692 6.264 -4.969 1.00 98.06 94 CYS A C 1
ATOM 767 O O . CYS A 1 94 ? -1.330 7.296 -4.764 1.00 98.06 94 CYS A O 1
ATOM 769 N N . MET A 1 95 ? 0.031 5.684 -4.005 1.00 98.12 95 MET A N 1
ATOM 770 C CA . MET A 1 95 ? 0.205 6.289 -2.678 1.00 98.12 95 MET A CA 1
ATOM 771 C C . MET A 1 95 ? 0.995 7.597 -2.758 1.00 98.12 95 MET A C 1
ATOM 773 O O . MET A 1 95 ? 0.627 8.570 -2.099 1.00 98.12 95 MET A O 1
ATOM 777 N N . ALA A 1 96 ? 2.023 7.651 -3.609 1.00 97.44 96 ALA A N 1
ATOM 778 C CA . ALA A 1 96 ? 2.796 8.861 -3.861 1.00 97.44 96 ALA A CA 1
ATOM 779 C C . ALA A 1 96 ? 1.937 9.972 -4.492 1.00 97.44 96 ALA A C 1
ATOM 781 O O . ALA A 1 96 ? 2.020 11.118 -4.057 1.00 97.44 96 ALA A O 1
ATOM 782 N N . GLU A 1 97 ? 1.052 9.644 -5.442 1.00 97.50 97 GLU A N 1
ATOM 783 C CA . GLU A 1 97 ? 0.075 10.600 -5.990 1.00 97.50 97 GLU A CA 1
ATOM 784 C C . GLU A 1 97 ? -0.896 11.141 -4.929 1.00 97.50 97 GLU A C 1
ATOM 786 O O . GLU A 1 97 ? -1.278 12.311 -4.968 1.00 97.50 97 GLU A O 1
ATOM 791 N N . LEU A 1 98 ? -1.287 10.300 -3.969 1.00 98.00 98 LEU A N 1
ATOM 792 C CA . LEU A 1 98 ? -2.114 10.703 -2.829 1.00 98.00 98 LEU A CA 1
ATOM 793 C C . LEU A 1 98 ? -1.318 11.449 -1.744 1.00 98.00 98 LEU A C 1
ATOM 795 O O . LEU A 1 98 ? -1.916 11.912 -0.772 1.00 98.00 98 LEU A O 1
ATOM 799 N N . GLY A 1 99 ? 0.005 11.572 -1.891 1.00 98.00 99 GLY A N 1
ATOM 800 C CA . GLY A 1 99 ? 0.886 12.210 -0.914 1.00 98.00 99 GLY A CA 1
ATOM 801 C C . GLY A 1 99 ? 1.022 11.432 0.397 1.00 98.00 99 GLY A C 1
ATOM 802 O O . GLY A 1 99 ? 1.320 12.033 1.428 1.00 98.00 99 GLY A O 1
ATOM 803 N N . VAL A 1 100 ? 0.781 10.117 0.386 1.00 98.50 100 VAL A N 1
ATOM 804 C CA . VAL A 1 100 ? 0.821 9.271 1.586 1.00 98.50 100 VAL A CA 1
ATOM 805 C C . VAL A 1 100 ? 2.132 8.485 1.629 1.00 98.50 100 VAL A C 1
ATOM 807 O O . VAL A 1 100 ? 2.328 7.585 0.810 1.00 98.50 100 VAL A O 1
ATOM 810 N N . PRO A 1 101 ? 3.044 8.787 2.571 1.00 97.94 101 PRO A N 1
ATOM 811 C CA . PRO A 1 101 ? 4.296 8.058 2.699 1.00 97.94 101 PRO A CA 1
ATOM 812 C C . PRO A 1 101 ? 4.090 6.691 3.362 1.00 97.94 101 PRO A C 1
ATOM 814 O O . PRO A 1 101 ? 3.137 6.475 4.116 1.00 97.94 101 PRO A O 1
ATOM 817 N N . LEU A 1 102 ? 5.042 5.786 3.135 1.00 98.44 102 LEU A N 1
ATOM 818 C CA . LEU A 1 102 ? 5.124 4.531 3.873 1.00 98.44 102 LEU A CA 1
ATOM 819 C C . LEU A 1 102 ? 5.391 4.786 5.359 1.00 98.44 102 LEU A C 1
ATOM 821 O O . LEU A 1 102 ? 6.372 5.427 5.737 1.00 98.44 102 LEU A O 1
ATOM 825 N N . THR A 1 103 ? 4.544 4.203 6.194 1.00 98.38 103 THR A N 1
ATOM 826 C CA . THR A 1 103 ? 4.742 4.061 7.633 1.00 98.38 103 THR A CA 1
ATOM 827 C C . THR A 1 103 ? 5.383 2.702 7.894 1.00 98.38 103 THR A C 1
ATOM 829 O O . THR A 1 103 ? 4.758 1.671 7.653 1.00 98.38 103 THR A O 1
ATOM 832 N N . LYS A 1 104 ? 6.643 2.709 8.338 1.00 96.56 104 LYS A N 1
ATOM 833 C CA . LYS A 1 104 ? 7.441 1.490 8.513 1.00 96.56 104 LYS A CA 1
ATOM 834 C C . LYS A 1 104 ? 7.100 0.780 9.820 1.00 96.56 104 LYS A C 1
ATOM 836 O O . LYS A 1 104 ? 7.172 1.403 10.879 1.00 96.56 104 LYS A O 1
ATOM 841 N N . GLU A 1 105 ? 6.790 -0.508 9.722 1.00 94.69 105 GLU A N 1
ATOM 842 C CA . GLU A 1 105 ? 6.603 -1.452 10.836 1.00 94.69 105 GLU A CA 1
ATOM 843 C C . GLU A 1 105 ? 7.347 -2.770 10.583 1.00 94.69 105 GLU A C 1
ATOM 845 O O . GLU A 1 105 ? 7.782 -3.005 9.426 1.00 94.69 105 GLU A O 1
#

Mean predicted aligned error: 2.61 Å

Sequence (105 aa):
MKDVRWFVMGDDDTVFVTENLVRILRKYDHNQFYYIGSLSESHLQNIFFSYGMAYGGGGFAISYPLAKALHKMQDRCIQRYPGLYGSDDRMHACMAELGVPLTKE

Radius of gyration: 13.42 Å; Cα contacts (8 Å, |Δi|>4): 147; chains: 1; bounding box: 39×30×35 Å

InterPro domains:
  IPR006740 Protein of unknown function DUF604 [PF04646] (45-105)

Nearest PDB structures (foldseek):
  8yrl-assembly1_B  TM=9.004E-01  e=2.453E-05  Aspergillus fumigatus CEA10
  8smp-assembly1_A  TM=5.937E-01  e=1.892E-01  Xenopus laevis
  5cmh-assembly1_A  TM=4.273E-01  e=6.547E-01  Homo sapiens
  5cmg-assembly1_X  TM=4.625E-01  e=1.634E+00  Homo sapiens

Solvent-accessible surface area (backbone atoms only — not comparable to full-atom values): 6075 Å² total; per-residue (Å²): 132,84,90,70,46,66,48,76,50,61,48,100,86,46,82,79,60,62,71,58,51,52,59,57,59,68,79,51,70,47,83,43,78,44,41,34,23,30,62,54,94,44,69,66,55,29,70,74,74,34,91,57,30,43,27,45,71,79,18,37,37,33,14,37,57,34,51,57,56,42,68,78,43,46,71,62,43,46,67,74,44,70,86,50,66,66,67,33,50,39,48,35,54,47,30,55,76,70,70,51,64,59,42,79,102

pLDDT: mean 96.2, std 4.43, range [58.62, 98.69]

Organism: NCBI:txid97028